Protein AF-A0A966PX05-F1 (afdb_monomer)

Foldseek 3Di:
DDDPCVVVCPVVDDPPDDDPPPPPCVLLVVLLVQLVVLVVPADPVDPVSVVVSVVSLVVQQAPDPPHGDPVSVVSSVVSVVVVVCVVLVPDDPVVNVVVVVCCVPPVVVVCVVCVVPDPPVPPPPDDDDD

Secondary structure (DSSP, 8-state):
---GGGHHHHTT--TT---SS---HHHHHHHHHHHHHHHHT--TT-HHHHHHHHHHHHHTTBSSSS-B-HHHHHHHHHHHHHHHHHHHHHS-HHHHHHHHHHIIIIIHHHHHHHTT--------------

Solvent-accessible surface area (backbone atoms only — not comparable to full-atom values): 7891 Å² total; per-residue (Å²): 132,91,57,81,67,57,67,78,40,60,91,67,54,52,98,86,55,80,64,92,71,79,63,72,56,65,60,43,52,48,44,34,51,52,48,49,48,39,60,69,72,40,46,85,91,39,70,66,41,48,50,52,32,52,51,55,52,54,53,57,23,34,78,51,101,88,41,78,31,71,68,34,43,53,30,49,53,50,33,53,50,50,50,52,52,52,52,56,70,71,44,56,73,66,59,50,48,49,53,52,52,45,42,64,70,56,48,46,56,52,48,65,68,38,64,83,58,75,79,67,81,73,77,86,71,85,82,90,90,134

pLDDT: mean 77.25, std 20.82, range [34.06, 97.31]

Nearest PDB structures (foldseek):
  8d0b-assembly1_E  TM=3.087E-01  e=2.086E+00  Homo sapiens
  8d0k-assembly1_E  TM=3.120E-01  e=3.017E+00  Homo sapiens
  5xtb-assembly1_H  TM=2.778E-01  e=4.638E+00  Homo sapiens

Mean predicted aligned error: 11.98 Å

Sequence (130 aa):
MFNKDDFNNIDKVNEDTVPDGVVDASDYALILRKTAEHIRDTDYENPESKMVAMMNIINLMHEDEENLNDNNVYGVAIALMYHIQTLLGGMVDEDRKEYFDHLEKEVLPVFDEESQVLPYYDSEGDTDSE

Structure (mmCIF, N/CA/C/O backbone):
data_AF-A0A966PX05-F1
#
_entry.id   AF-A0A966PX05-F1
#
loop_
_atom_site.group_PDB
_atom_site.id
_atom_site.type_symbol
_atom_site.label_atom_id
_atom_site.label_alt_id
_atom_site.label_comp_id
_atom_site.label_asym_id
_atom_site.label_entity_id
_atom_site.label_seq_id
_atom_site.pdbx_PDB_ins_code
_atom_site.Cartn_x
_atom_site.Cartn_y
_atom_site.Cartn_z
_atom_site.occupancy
_atom_site.B_iso_or_equiv
_atom_site.auth_seq_id
_atom_site.auth_comp_id
_atom_site.auth_asym_id
_atom_site.auth_atom_id
_atom_site.pdbx_PDB_model_num
ATOM 1 N N . MET A 1 1 ? -4.521 -10.743 -16.392 1.00 45.31 1 MET A N 1
ATOM 2 C CA . MET A 1 1 ? -5.936 -10.923 -15.987 1.00 45.31 1 MET A CA 1
ATOM 3 C C . MET A 1 1 ? -6.002 -12.126 -15.056 1.00 45.31 1 MET A C 1
ATOM 5 O O . MET A 1 1 ? -5.481 -13.163 -15.437 1.00 45.31 1 MET A O 1
ATOM 9 N N . PHE A 1 2 ? -6.560 -11.972 -13.851 1.00 34.06 2 PHE A N 1
ATOM 10 C CA . PHE A 1 2 ? -6.662 -13.040 -12.842 1.00 34.06 2 PHE A CA 1
ATOM 11 C C . PHE A 1 2 ? -7.575 -14.165 -13.358 1.00 34.06 2 PHE A C 1
ATOM 13 O O . PHE A 1 2 ? -8.698 -13.878 -13.788 1.00 34.06 2 PHE A O 1
ATOM 20 N N . ASN A 1 3 ? -7.109 -15.417 -13.368 1.00 51.47 3 ASN A N 1
ATOM 21 C CA . ASN A 1 3 ? -7.897 -16.545 -13.855 1.00 51.47 3 ASN A CA 1
ATOM 22 C C . ASN A 1 3 ? -8.631 -17.196 -12.671 1.00 51.47 3 ASN A C 1
ATOM 24 O O . ASN A 1 3 ? -8.055 -17.454 -11.621 1.00 51.47 3 ASN A O 1
ATOM 28 N N . LYS A 1 4 ? -9.921 -17.509 -12.828 1.00 52.56 4 LYS A N 1
ATOM 29 C CA . LYS A 1 4 ? -10.676 -18.266 -11.814 1.00 52.56 4 LYS A CA 1
ATOM 30 C C . LYS A 1 4 ? -10.066 -19.644 -11.534 1.00 52.56 4 LYS A C 1
ATOM 32 O O . LYS A 1 4 ? -10.280 -20.178 -10.450 1.00 52.56 4 LYS A O 1
ATOM 37 N N . ASP A 1 5 ? -9.287 -20.185 -12.468 1.00 57.97 5 ASP A N 1
ATOM 38 C CA . ASP A 1 5 ? -8.538 -21.426 -12.270 1.00 57.97 5 ASP A CA 1
ATOM 39 C C . ASP A 1 5 ? -7.363 -21.288 -11.285 1.00 57.97 5 ASP A C 1
ATOM 41 O O . ASP A 1 5 ? -6.918 -22.303 -10.749 1.00 57.97 5 ASP A O 1
ATOM 45 N N . ASP A 1 6 ? -6.904 -20.068 -10.979 1.00 57.84 6 ASP A N 1
ATOM 46 C CA . ASP A 1 6 ? -5.831 -19.826 -10.003 1.00 57.84 6 ASP A CA 1
ATOM 47 C C . ASP A 1 6 ? -6.274 -20.255 -8.590 1.00 57.84 6 ASP A C 1
ATOM 49 O O . ASP A 1 6 ? -5.501 -20.853 -7.840 1.00 57.84 6 ASP A O 1
ATOM 53 N N . PHE A 1 7 ? -7.564 -20.087 -8.264 1.00 57.22 7 PHE A N 1
ATOM 54 C CA . PHE A 1 7 ? -8.157 -20.571 -7.010 1.00 57.22 7 PHE A CA 1
ATOM 55 C C . PHE A 1 7 ? -8.143 -22.099 -6.890 1.00 57.22 7 PHE A C 1
ATOM 57 O O . PHE A 1 7 ? -7.985 -22.628 -5.794 1.00 57.22 7 PHE A O 1
ATOM 64 N N . ASN A 1 8 ? -8.249 -22.822 -8.010 1.00 59.06 8 ASN A N 1
ATOM 65 C CA . ASN A 1 8 ? -8.252 -24.291 -8.022 1.00 59.06 8 ASN A CA 1
ATOM 66 C C . ASN A 1 8 ? -6.862 -24.901 -7.750 1.00 59.06 8 ASN A C 1
ATOM 68 O O . ASN A 1 8 ? -6.726 -26.132 -7.673 1.00 59.06 8 ASN A O 1
ATOM 72 N N . ASN A 1 9 ? -5.835 -24.054 -7.646 1.00 56.84 9 ASN A N 1
ATOM 73 C CA . ASN A 1 9 ? -4.457 -24.441 -7.381 1.00 56.84 9 ASN A CA 1
ATOM 74 C C . ASN A 1 9 ? -3.921 -23.905 -6.047 1.00 56.84 9 ASN A C 1
ATOM 76 O O . ASN A 1 9 ? -2.851 -24.354 -5.654 1.00 56.84 9 ASN A O 1
ATOM 80 N N . ILE A 1 10 ? -4.653 -23.041 -5.328 1.00 56.59 10 ILE A N 1
ATOM 81 C CA . ILE A 1 10 ? -4.243 -22.498 -4.016 1.00 56.59 10 ILE A CA 1
ATOM 82 C C . ILE A 1 10 ? -3.946 -23.619 -3.010 1.00 56.59 10 ILE A C 1
ATOM 84 O O . ILE A 1 10 ? -2.894 -23.609 -2.381 1.00 56.59 10 ILE A O 1
ATOM 88 N N . ASP A 1 11 ? -4.796 -24.646 -2.949 1.00 52.66 11 ASP A N 1
ATOM 89 C CA . ASP A 1 11 ? -4.610 -25.794 -2.044 1.00 52.66 11 ASP A CA 1
ATOM 90 C C . ASP A 1 11 ? -3.562 -26.812 -2.540 1.00 52.66 11 ASP A C 1
ATOM 92 O O . ASP A 1 11 ? -3.298 -27.820 -1.884 1.00 52.66 11 ASP A O 1
ATOM 96 N N . LYS A 1 12 ? -2.994 -26.598 -3.735 1.00 52.25 12 LYS A N 1
ATOM 97 C CA . LYS A 1 12 ? -1.992 -27.481 -4.361 1.00 52.25 12 LYS A CA 1
ATOM 98 C C . LYS A 1 12 ? -0.585 -26.892 -4.339 1.00 52.25 12 LYS A C 1
ATOM 100 O O . LYS A 1 12 ? 0.350 -27.574 -4.759 1.00 52.25 12 LYS A O 1
ATOM 105 N N . VAL A 1 13 ? -0.430 -25.651 -3.878 1.00 51.00 13 VAL A N 1
ATOM 106 C CA . VAL A 1 13 ? 0.879 -25.039 -3.668 1.00 51.00 13 VAL A CA 1
ATOM 107 C C . VAL A 1 13 ? 1.458 -25.657 -2.398 1.00 51.00 13 VAL A C 1
ATOM 109 O O . VAL A 1 13 ? 1.004 -25.380 -1.293 1.00 51.00 13 VAL A O 1
ATOM 112 N N . ASN A 1 14 ? 2.437 -26.549 -2.553 1.00 48.38 14 ASN A N 1
ATOM 113 C CA . ASN A 1 14 ? 3.306 -26.918 -1.440 1.00 48.38 14 ASN A CA 1
ATOM 114 C C . ASN A 1 14 ? 3.997 -25.624 -0.972 1.00 48.38 14 ASN A C 1
ATOM 116 O O . ASN A 1 14 ? 4.403 -24.834 -1.827 1.00 48.38 14 ASN A O 1
ATOM 120 N N . GLU A 1 15 ? 4.122 -25.391 0.338 1.00 52.44 15 GLU A N 1
ATOM 121 C CA . GLU A 1 15 ? 4.699 -24.149 0.898 1.00 52.44 15 GLU A CA 1
ATOM 122 C C . GLU A 1 15 ? 6.107 -23.846 0.332 1.00 52.44 15 GLU A C 1
ATOM 124 O O . GLU A 1 15 ? 6.524 -22.691 0.292 1.00 52.44 15 GLU A O 1
ATOM 129 N N . ASP A 1 16 ? 6.786 -24.871 -0.204 1.00 50.38 16 ASP A N 1
ATOM 130 C CA . ASP A 1 16 ? 8.110 -24.812 -0.838 1.00 50.38 16 ASP A CA 1
ATOM 131 C C . ASP A 1 16 ? 8.113 -24.803 -2.388 1.00 50.38 16 ASP A C 1
ATOM 133 O O . ASP A 1 16 ? 9.182 -24.833 -3.005 1.00 50.38 16 ASP A O 1
ATOM 137 N N . THR A 1 17 ? 6.957 -24.803 -3.064 1.00 44.94 17 THR A N 1
ATOM 138 C CA . THR A 1 17 ? 6.899 -24.776 -4.543 1.00 44.94 17 THR A CA 1
ATOM 139 C C . THR A 1 17 ? 6.620 -23.387 -5.095 1.00 44.94 17 THR A C 1
ATOM 141 O O . THR A 1 17 ? 5.527 -22.848 -4.942 1.00 44.94 17 THR A O 1
ATOM 144 N N . VAL A 1 18 ? 7.598 -22.856 -5.833 1.00 45.56 18 VAL A N 1
ATOM 145 C CA . VAL A 1 18 ? 7.430 -21.697 -6.717 1.00 45.56 18 VAL A CA 1
ATOM 146 C C . VAL A 1 18 ? 6.536 -22.115 -7.900 1.00 45.56 18 VAL A C 1
ATOM 148 O O . VAL A 1 18 ? 6.882 -23.081 -8.583 1.00 45.56 18 VAL A O 1
ATOM 151 N N . PRO A 1 19 ? 5.391 -21.451 -8.147 1.00 45.84 19 PRO A N 1
ATOM 152 C CA . PRO A 1 19 ? 4.495 -21.778 -9.255 1.00 45.84 19 PRO A CA 1
ATOM 153 C C . PRO A 1 19 ? 5.196 -21.746 -10.626 1.00 45.84 19 PRO A C 1
ATOM 155 O O . PRO A 1 19 ? 5.979 -20.846 -10.911 1.00 45.84 19 PRO A O 1
ATOM 158 N N . ASP A 1 20 ? 4.866 -22.711 -11.493 1.00 36.72 20 ASP A N 1
ATOM 159 C CA . ASP A 1 20 ? 5.516 -22.999 -12.794 1.00 36.72 20 ASP A CA 1
ATOM 160 C C . ASP A 1 20 ? 5.220 -21.967 -13.911 1.00 36.72 20 ASP A C 1
ATOM 162 O O . ASP A 1 20 ? 5.598 -22.120 -15.069 1.00 36.72 20 ASP A O 1
ATOM 166 N N . GLY A 1 21 ? 4.553 -20.868 -13.567 1.00 38.19 21 GLY A N 1
ATOM 167 C CA . GLY A 1 21 ? 4.652 -19.628 -14.322 1.00 38.19 21 GLY A CA 1
ATOM 168 C C . GLY A 1 21 ? 5.755 -18.806 -13.682 1.00 38.19 21 GLY A C 1
ATOM 169 O O . GLY A 1 21 ? 5.447 -17.971 -12.836 1.00 38.19 21 GLY A O 1
ATOM 170 N N . VAL A 1 22 ? 7.020 -19.058 -14.037 1.00 40.50 22 VAL A N 1
ATOM 171 C CA . VAL A 1 22 ? 8.162 -18.259 -13.561 1.00 40.50 22 VAL A CA 1
ATOM 172 C C . VAL A 1 22 ? 8.095 -16.882 -14.222 1.00 40.50 22 VAL A C 1
ATOM 174 O O . VAL A 1 22 ? 8.844 -16.547 -15.134 1.00 40.50 22 VAL A O 1
ATOM 177 N N . VAL A 1 23 ? 7.123 -16.087 -13.789 1.00 47.06 23 VAL A N 1
ATOM 178 C CA . VAL A 1 23 ? 7.239 -14.642 -13.784 1.00 47.06 23 VAL A CA 1
ATOM 179 C C . VAL A 1 23 ? 8.431 -14.358 -12.883 1.00 47.06 23 VAL A C 1
ATOM 181 O O . VAL A 1 23 ? 8.536 -14.956 -11.810 1.00 47.06 23 VAL A O 1
ATOM 184 N N . ASP A 1 24 ? 9.356 -13.516 -13.332 1.00 54.00 24 ASP A N 1
ATOM 185 C CA . ASP A 1 24 ? 10.494 -13.122 -12.515 1.00 54.00 24 ASP A CA 1
ATOM 186 C C . ASP A 1 24 ? 9.983 -12.443 -11.233 1.00 54.00 24 ASP A C 1
ATOM 188 O O . ASP A 1 24 ? 9.658 -11.259 -11.194 1.00 54.00 24 ASP A O 1
ATOM 192 N N . ALA A 1 25 ? 9.842 -13.236 -10.171 1.00 60.78 25 ALA A N 1
ATOM 193 C CA . ALA A 1 25 ? 9.333 -12.784 -8.888 1.00 60.78 25 ALA A CA 1
ATOM 194 C C . ALA A 1 25 ? 10.334 -11.861 -8.183 1.00 60.78 25 ALA A C 1
ATOM 196 O O . ALA A 1 25 ? 9.996 -11.289 -7.146 1.00 60.78 25 ALA A O 1
ATOM 197 N N . SER A 1 26 ? 11.558 -11.712 -8.711 1.00 72.50 26 SER A N 1
ATOM 198 C CA . SER A 1 26 ? 12.542 -10.797 -8.145 1.00 72.50 26 SER A CA 1
ATOM 199 C C . SER A 1 26 ? 12.088 -9.343 -8.268 1.00 72.50 26 SER A C 1
ATOM 201 O O . SER A 1 26 ? 12.225 -8.600 -7.294 1.00 72.50 26 SER A O 1
ATOM 203 N N . ASP A 1 27 ? 11.424 -8.981 -9.369 1.00 76.38 27 ASP A N 1
ATOM 204 C CA . ASP A 1 27 ? 10.840 -7.651 -9.560 1.00 76.38 27 ASP A CA 1
ATOM 205 C C . ASP A 1 27 ? 9.679 -7.410 -8.589 1.00 76.38 27 ASP A C 1
ATOM 207 O O . ASP A 1 27 ? 9.619 -6.376 -7.925 1.00 76.38 27 ASP A O 1
ATOM 211 N N . TYR A 1 28 ? 8.809 -8.405 -8.394 1.00 81.44 28 TYR A N 1
ATOM 212 C CA . TYR A 1 28 ? 7.709 -8.322 -7.424 1.00 81.44 28 TYR A CA 1
ATOM 213 C C . TYR A 1 28 ? 8.211 -8.222 -5.982 1.00 81.44 28 TYR A C 1
ATOM 215 O O . TYR A 1 28 ? 7.713 -7.412 -5.201 1.00 81.44 28 TYR A O 1
ATOM 223 N N . ALA A 1 29 ? 9.220 -9.015 -5.620 1.00 84.69 29 ALA A N 1
ATOM 224 C CA . ALA A 1 29 ? 9.840 -8.955 -4.303 1.00 84.69 29 ALA A CA 1
ATOM 225 C C . ALA A 1 29 ? 10.548 -7.612 -4.074 1.00 84.69 29 ALA A C 1
ATOM 227 O O . ALA A 1 29 ? 10.539 -7.097 -2.954 1.00 84.69 29 ALA A O 1
ATOM 228 N N . LEU A 1 30 ? 11.150 -7.034 -5.118 1.00 90.06 30 LEU A N 1
ATOM 229 C CA . LEU A 1 30 ? 11.760 -5.711 -5.063 1.00 90.06 30 LEU A CA 1
ATOM 230 C C . LEU A 1 30 ? 10.703 -4.619 -4.873 1.00 90.06 30 LEU A C 1
ATOM 232 O O . LEU A 1 30 ? 10.877 -3.772 -3.998 1.00 90.06 30 LEU A O 1
ATOM 236 N N . ILE A 1 31 ? 9.608 -4.659 -5.637 1.00 92.25 31 ILE A N 1
ATOM 237 C CA . ILE A 1 31 ? 8.483 -3.727 -5.491 1.00 92.25 31 ILE A CA 1
ATOM 238 C C . ILE A 1 31 ? 7.912 -3.821 -4.076 1.00 92.25 31 ILE A C 1
ATOM 240 O O . ILE A 1 31 ? 7.824 -2.800 -3.403 1.00 92.25 31 ILE A O 1
ATOM 244 N N . LEU A 1 32 ? 7.638 -5.030 -3.572 1.00 92.06 32 LEU A N 1
ATOM 245 C CA . LEU A 1 32 ? 7.134 -5.232 -2.211 1.00 92.06 32 LEU A CA 1
ATOM 246 C C . LEU A 1 32 ? 8.061 -4.617 -1.152 1.00 92.06 32 LEU A C 1
ATOM 248 O O . LEU A 1 32 ? 7.589 -3.937 -0.245 1.00 92.06 32 LEU A O 1
ATOM 252 N N . ARG A 1 33 ? 9.382 -4.810 -1.268 1.00 93.12 33 ARG A N 1
ATOM 253 C CA . ARG A 1 33 ? 10.351 -4.200 -0.340 1.00 93.12 33 ARG A CA 1
ATOM 254 C C . ARG A 1 33 ? 10.330 -2.678 -0.404 1.00 93.12 33 ARG A C 1
ATOM 256 O O . ARG A 1 33 ? 10.275 -2.050 0.647 1.00 93.12 33 ARG A O 1
ATOM 263 N N . LYS A 1 34 ? 10.343 -2.093 -1.603 1.00 95.06 34 LYS A N 1
ATOM 264 C CA . LYS A 1 34 ? 10.311 -0.633 -1.772 1.00 95.06 34 LYS A CA 1
ATOM 265 C C . LYS A 1 34 ? 9.005 -0.037 -1.244 1.00 95.06 34 LYS A C 1
ATOM 267 O O . LYS A 1 34 ? 9.030 0.964 -0.537 1.00 95.06 34 LYS A O 1
ATOM 272 N N . THR A 1 35 ? 7.868 -0.678 -1.519 1.00 95.06 35 THR A N 1
ATOM 273 C CA . THR A 1 35 ? 6.571 -0.290 -0.948 1.00 95.06 35 THR A CA 1
ATOM 274 C C . THR A 1 35 ? 6.616 -0.334 0.581 1.00 95.06 35 THR A C 1
ATOM 276 O O . THR A 1 35 ? 6.216 0.634 1.224 1.00 95.06 35 THR A O 1
ATOM 279 N N . ALA A 1 36 ? 7.170 -1.399 1.169 1.00 94.56 36 ALA A N 1
ATOM 280 C CA . ALA A 1 36 ? 7.332 -1.515 2.616 1.00 94.56 36 ALA A CA 1
ATOM 281 C C . ALA A 1 36 ? 8.218 -0.406 3.204 1.00 94.56 36 ALA A C 1
ATOM 283 O O . ALA A 1 36 ? 7.897 0.127 4.262 1.00 94.56 36 ALA A O 1
ATOM 284 N N . GLU A 1 37 ? 9.320 -0.061 2.535 1.00 95.88 37 GLU A N 1
ATOM 285 C CA . GLU A 1 37 ? 10.225 1.018 2.944 1.00 95.88 37 GLU A CA 1
ATOM 286 C C . GLU A 1 37 ? 9.507 2.369 2.948 1.00 95.88 37 GLU A C 1
ATOM 288 O O . GLU A 1 37 ? 9.532 3.058 3.965 1.00 95.88 37 GLU A O 1
ATOM 293 N N . HIS A 1 38 ? 8.788 2.712 1.874 1.00 95.75 38 HIS A N 1
ATOM 294 C CA . HIS A 1 38 ? 8.029 3.964 1.812 1.00 95.75 38 HIS A CA 1
ATOM 295 C C . HIS A 1 38 ? 6.952 4.050 2.898 1.00 95.75 38 HIS A C 1
ATOM 297 O O . HIS A 1 38 ? 6.836 5.082 3.553 1.00 95.75 38 HIS A O 1
ATOM 303 N N . ILE A 1 39 ? 6.206 2.966 3.135 1.00 94.56 39 ILE A N 1
ATOM 304 C CA . ILE A 1 39 ? 5.188 2.910 4.196 1.00 94.56 39 ILE A CA 1
ATOM 305 C C . ILE A 1 39 ? 5.844 3.047 5.578 1.00 94.56 39 ILE A C 1
ATOM 307 O O . ILE A 1 39 ? 5.410 3.860 6.387 1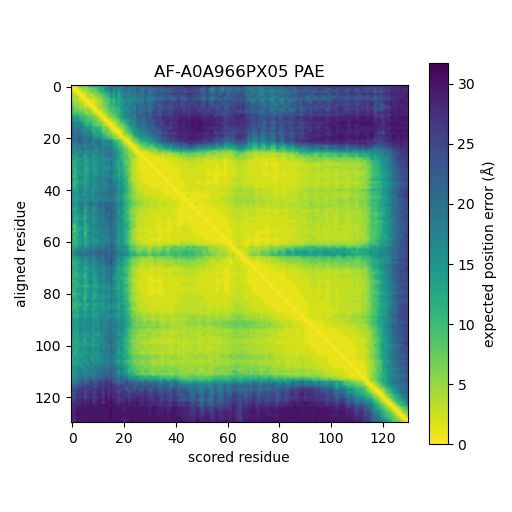.00 94.56 39 ILE A O 1
ATOM 311 N N . ARG A 1 40 ? 6.910 2.287 5.854 1.00 94.88 40 ARG A N 1
ATOM 312 C CA . ARG A 1 40 ? 7.598 2.286 7.156 1.00 94.88 40 ARG A CA 1
ATOM 313 C C . ARG A 1 40 ? 8.217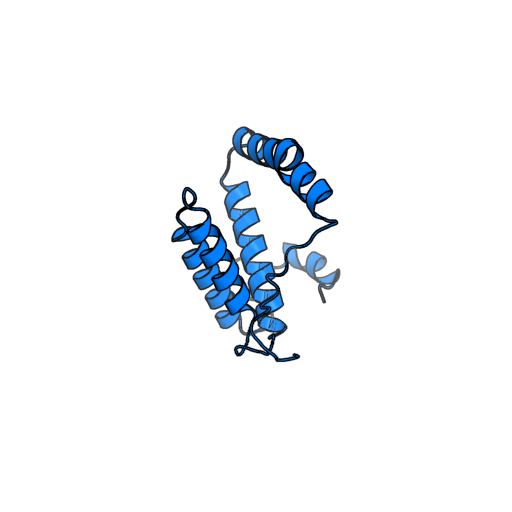 3.640 7.493 1.00 94.88 40 ARG A C 1
ATOM 315 O O . ARG A 1 40 ? 8.185 4.042 8.651 1.00 94.88 40 ARG A O 1
ATOM 322 N N . ASP A 1 41 ? 8.805 4.303 6.504 1.00 95.12 41 ASP A N 1
ATOM 323 C CA . ASP A 1 41 ? 9.543 5.551 6.702 1.00 95.12 41 ASP A CA 1
ATOM 324 C C . ASP A 1 41 ? 8.613 6.787 6.681 1.00 95.12 41 ASP A C 1
ATOM 326 O O . ASP A 1 41 ? 9.082 7.919 6.809 1.00 95.12 41 ASP A O 1
ATOM 330 N N . THR A 1 42 ? 7.295 6.582 6.539 1.00 96.12 42 THR A N 1
ATOM 331 C CA . THR A 1 42 ? 6.284 7.647 6.579 1.00 96.12 42 THR A CA 1
ATOM 332 C C . THR A 1 42 ? 6.106 8.190 7.997 1.00 96.12 42 THR A C 1
ATOM 334 O O . THR A 1 42 ? 5.844 7.443 8.939 1.00 96.12 42 THR A O 1
ATOM 337 N N . ASP A 1 43 ? 6.158 9.514 8.140 1.00 96.12 43 ASP A N 1
ATOM 338 C CA . ASP A 1 43 ? 5.700 10.208 9.342 1.00 96.12 43 ASP A CA 1
ATOM 339 C C . ASP A 1 43 ? 4.185 10.451 9.251 1.00 96.12 43 ASP A C 1
ATOM 341 O O . ASP A 1 43 ? 3.716 11.352 8.553 1.00 96.12 43 ASP A O 1
ATOM 345 N N . TYR A 1 44 ? 3.400 9.627 9.948 1.00 92.88 44 TYR A N 1
ATOM 346 C CA . TYR A 1 44 ? 1.934 9.650 9.871 1.00 92.88 44 TYR A CA 1
ATOM 347 C C . TYR A 1 44 ? 1.286 10.893 10.505 1.00 92.88 44 TYR A C 1
ATOM 349 O O . TYR A 1 44 ? 0.144 11.227 10.158 1.00 92.88 44 TYR A O 1
ATOM 357 N N . GLU A 1 45 ? 2.029 11.615 11.348 1.00 96.19 45 GLU A N 1
ATOM 358 C CA . GLU A 1 45 ? 1.605 12.885 11.945 1.00 96.19 45 GLU A CA 1
ATOM 359 C C . GLU A 1 45 ? 1.781 14.066 10.974 1.00 96.19 45 GLU A C 1
ATOM 361 O O . GLU A 1 45 ? 1.169 15.119 11.157 1.00 96.19 45 GLU A O 1
ATOM 366 N N . ASN A 1 46 ? 2.567 13.896 9.903 1.00 93.31 46 ASN A N 1
ATOM 367 C CA . ASN A 1 46 ? 2.818 14.923 8.895 1.00 93.31 46 ASN A CA 1
ATOM 368 C C . ASN A 1 46 ? 2.057 14.633 7.577 1.00 93.31 46 ASN A C 1
ATOM 370 O O . ASN A 1 46 ? 2.401 13.694 6.852 1.00 93.31 46 ASN A O 1
ATOM 374 N N . PRO A 1 47 ? 1.057 15.456 7.194 1.00 88.81 47 PRO A N 1
ATOM 375 C CA . PRO A 1 47 ? 0.336 15.316 5.924 1.00 88.81 47 PRO A CA 1
ATOM 376 C C . PRO A 1 47 ? 1.229 15.292 4.678 1.00 88.81 47 PRO A C 1
ATOM 378 O O . PRO A 1 47 ? 0.980 14.497 3.774 1.00 88.81 47 PRO A O 1
ATOM 381 N N . GLU A 1 48 ? 2.286 16.105 4.643 1.00 90.00 48 GLU A N 1
ATOM 382 C CA . GLU A 1 48 ? 3.217 16.159 3.512 1.00 90.00 48 GLU A CA 1
ATOM 383 C C . GLU A 1 48 ? 4.000 14.847 3.381 1.00 90.00 48 GLU A C 1
ATOM 385 O O . GLU A 1 48 ? 4.147 14.319 2.282 1.00 90.00 48 GLU A O 1
ATOM 390 N N . SER A 1 49 ? 4.424 14.255 4.504 1.00 90.94 49 SER A N 1
ATOM 391 C CA . SER A 1 49 ? 5.121 12.963 4.497 1.00 90.94 49 SER A CA 1
ATOM 392 C C . SER A 1 49 ? 4.232 11.846 3.942 1.00 90.94 49 SER A C 1
ATOM 394 O O . SER A 1 49 ? 4.686 11.059 3.110 1.00 90.94 49 SER A O 1
ATOM 396 N N . LYS A 1 50 ? 2.943 11.833 4.312 1.00 91.38 50 LYS A N 1
ATOM 397 C CA . LYS A 1 50 ? 1.955 10.893 3.757 1.00 91.38 50 LYS A CA 1
ATOM 398 C C . LYS A 1 50 ? 1.796 11.058 2.243 1.00 91.38 50 LYS A C 1
ATOM 400 O O . LYS A 1 50 ? 1.773 10.062 1.524 1.00 91.38 50 LYS A O 1
ATOM 405 N N . MET A 1 51 ? 1.729 12.297 1.749 1.00 90.00 51 MET A N 1
ATOM 406 C CA . MET A 1 51 ? 1.662 12.580 0.309 1.00 90.00 51 MET A CA 1
ATOM 407 C C . MET A 1 51 ? 2.928 12.129 -0.425 1.00 90.00 51 MET A C 1
ATOM 409 O O . MET A 1 51 ? 2.831 11.452 -1.446 1.00 90.00 51 MET A O 1
ATOM 413 N N . VAL A 1 52 ? 4.111 12.423 0.117 1.00 91.81 52 VAL A N 1
ATOM 414 C CA . VAL A 1 52 ? 5.395 11.991 -0.459 1.00 91.81 52 VAL A CA 1
ATOM 415 C C . VAL A 1 52 ? 5.483 10.467 -0.536 1.00 91.81 52 VAL A C 1
ATOM 417 O O . VAL A 1 52 ? 5.912 9.930 -1.555 1.00 91.81 52 VAL A O 1
ATOM 420 N N . ALA A 1 53 ? 5.041 9.750 0.498 1.00 91.88 53 ALA A N 1
ATOM 421 C CA . ALA A 1 53 ? 5.004 8.292 0.478 1.00 91.88 53 ALA A CA 1
ATOM 422 C C . ALA A 1 53 ? 4.075 7.750 -0.620 1.00 91.88 53 ALA A C 1
ATOM 424 O O . ALA A 1 53 ? 4.474 6.854 -1.364 1.00 91.88 53 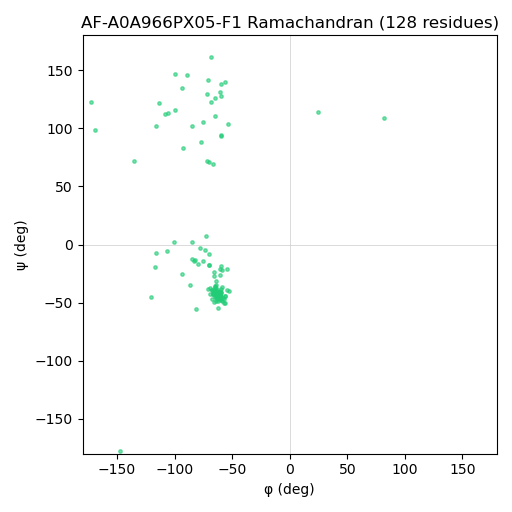ALA A O 1
ATOM 425 N N . MET A 1 54 ? 2.875 8.326 -0.774 1.00 92.75 54 MET A N 1
ATOM 426 C CA . MET A 1 54 ? 1.944 7.962 -1.850 1.00 92.75 54 MET A CA 1
ATOM 427 C C . MET A 1 54 ? 2.554 8.205 -3.237 1.00 92.75 54 MET A C 1
ATOM 429 O O . MET A 1 54 ? 2.533 7.304 -4.074 1.00 92.75 54 MET A O 1
ATOM 433 N N . MET A 1 55 ? 3.171 9.369 -3.461 1.00 92.50 55 MET A N 1
ATOM 434 C CA . MET A 1 55 ? 3.838 9.693 -4.729 1.00 92.50 55 MET A CA 1
ATOM 435 C C . MET A 1 55 ? 5.009 8.752 -5.024 1.00 92.50 55 MET A C 1
ATOM 437 O O . MET A 1 55 ? 5.147 8.269 -6.144 1.00 92.50 55 MET A O 1
ATOM 441 N N . ASN A 1 56 ? 5.818 8.413 -4.019 1.00 92.75 56 ASN A N 1
ATOM 442 C CA . ASN A 1 56 ? 6.913 7.458 -4.187 1.00 92.75 56 ASN A CA 1
ATOM 443 C C . ASN A 1 56 ? 6.410 6.059 -4.568 1.00 92.75 56 ASN A C 1
ATOM 445 O O . ASN A 1 56 ? 7.020 5.403 -5.408 1.00 92.75 56 ASN A O 1
ATOM 449 N N . ILE A 1 57 ? 5.284 5.614 -4.003 1.00 93.94 57 ILE A N 1
ATOM 450 C CA . ILE A 1 57 ? 4.652 4.341 -4.377 1.00 93.94 57 ILE A CA 1
ATOM 451 C C . ILE A 1 57 ? 4.096 4.402 -5.809 1.00 93.94 57 ILE A C 1
ATOM 453 O O . ILE A 1 57 ? 4.246 3.433 -6.550 1.00 93.94 57 ILE A O 1
ATOM 457 N N . ILE A 1 58 ? 3.509 5.527 -6.230 1.00 92.19 58 ILE A N 1
ATOM 458 C CA . ILE A 1 58 ? 3.053 5.738 -7.617 1.00 92.19 58 ILE A CA 1
ATOM 459 C C . ILE A 1 58 ? 4.234 5.693 -8.594 1.00 92.19 58 ILE A C 1
ATOM 461 O O . ILE A 1 58 ? 4.143 5.056 -9.643 1.00 92.19 58 ILE A O 1
ATOM 465 N N . ASN A 1 59 ? 5.374 6.286 -8.237 1.00 92.31 59 ASN A N 1
ATOM 466 C CA . ASN A 1 59 ? 6.581 6.255 -9.067 1.00 92.31 59 ASN A CA 1
ATOM 467 C C . ASN A 1 59 ? 7.088 4.825 -9.314 1.00 92.31 59 ASN A C 1
ATOM 469 O O .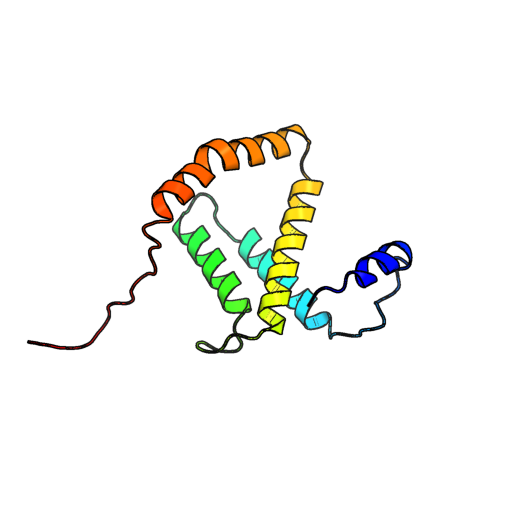 ASN A 1 59 ? 7.687 4.565 -10.351 1.00 92.31 59 ASN A O 1
ATOM 473 N N . LEU A 1 60 ? 6.809 3.869 -8.417 1.00 92.44 60 LEU A N 1
ATOM 474 C CA . LEU A 1 60 ? 7.154 2.460 -8.650 1.00 92.44 60 LEU A CA 1
ATOM 475 C C . LEU A 1 60 ? 6.378 1.839 -9.816 1.00 92.44 60 LEU A C 1
ATOM 477 O O . LEU A 1 60 ? 6.851 0.858 -10.378 1.00 92.44 60 LEU A O 1
ATOM 481 N N . MET A 1 61 ? 5.211 2.383 -10.176 1.00 92.94 61 MET A N 1
ATOM 482 C CA . MET A 1 61 ? 4.391 1.907 -11.300 1.00 92.94 61 MET A CA 1
ATOM 483 C C . MET A 1 61 ? 4.956 2.314 -12.666 1.00 92.94 61 MET A C 1
ATOM 485 O O . MET A 1 61 ? 4.527 1.788 -13.693 1.00 92.94 61 MET A O 1
ATOM 489 N N . HIS A 1 62 ? 5.897 3.250 -12.680 1.00 89.12 62 HIS A N 1
ATOM 490 C CA . HIS A 1 62 ? 6.425 3.861 -13.886 1.00 89.12 62 HIS A CA 1
ATOM 491 C C . HIS A 1 62 ? 7.767 3.227 -14.289 1.00 89.12 62 HIS A C 1
ATOM 493 O O . HIS A 1 62 ? 8.542 2.786 -13.438 1.00 89.12 62 HIS A O 1
ATOM 499 N N . GLU A 1 63 ? 8.029 3.140 -15.593 1.00 83.38 63 GLU A N 1
ATOM 500 C CA . GLU A 1 63 ? 9.349 2.774 -16.137 1.00 83.38 63 GLU A CA 1
ATOM 501 C C . GLU A 1 63 ? 10.252 4.006 -16.276 1.00 83.38 63 GLU A C 1
ATOM 503 O O . GLU A 1 63 ? 11.458 3.934 -16.036 1.00 83.38 63 GLU A O 1
ATOM 508 N N . ASP A 1 64 ? 9.641 5.143 -16.602 1.00 84.56 64 ASP A N 1
ATOM 509 C CA . ASP A 1 64 ? 10.233 6.476 -16.682 1.00 84.56 64 ASP A CA 1
ATOM 510 C C . ASP A 1 64 ? 9.187 7.540 -16.286 1.00 84.56 64 ASP A C 1
ATOM 512 O O . ASP A 1 64 ? 8.074 7.200 -15.906 1.00 84.56 64 ASP A O 1
ATOM 516 N N . GLU A 1 65 ? 9.521 8.830 -16.342 1.00 79.56 65 GLU A N 1
ATOM 517 C CA . GLU A 1 65 ? 8.625 9.903 -15.871 1.00 79.56 65 GLU A CA 1
ATOM 518 C C . GLU A 1 65 ? 7.270 9.980 -16.604 1.00 79.56 65 GLU A C 1
ATOM 520 O O . GLU A 1 65 ? 6.323 10.533 -16.050 1.00 79.56 65 GLU A O 1
ATOM 525 N N . GLU A 1 66 ? 7.147 9.425 -17.814 1.00 82.44 66 GLU A N 1
ATOM 526 C CA . GLU A 1 66 ? 5.949 9.570 -18.653 1.00 82.44 66 GLU A CA 1
ATOM 527 C C . GLU A 1 66 ? 5.230 8.239 -18.925 1.00 82.44 66 GLU A C 1
ATOM 529 O O . GLU A 1 66 ? 4.048 8.234 -19.278 1.00 82.44 66 GLU A O 1
ATOM 534 N N . ASN A 1 67 ? 5.911 7.101 -18.756 1.00 84.94 67 ASN A N 1
ATOM 535 C CA . ASN A 1 67 ? 5.407 5.794 -19.162 1.00 84.94 67 ASN A CA 1
ATOM 536 C C . ASN A 1 67 ? 5.129 4.872 -17.970 1.00 84.94 67 ASN A C 1
ATOM 538 O O . ASN A 1 67 ? 6.016 4.495 -17.198 1.00 84.94 67 ASN A O 1
ATOM 542 N N . LEU A 1 68 ? 3.873 4.429 -17.882 1.00 89.06 68 LEU A N 1
ATOM 543 C CA . LEU A 1 68 ? 3.462 3.346 -16.996 1.00 89.06 68 LEU A CA 1
ATOM 544 C C . LEU A 1 68 ? 3.985 2.002 -17.499 1.00 89.06 68 LEU A C 1
ATOM 546 O O . LEU A 1 68 ? 3.941 1.703 -18.693 1.00 89.06 68 LEU A O 1
ATOM 550 N N . ASN A 1 69 ? 4.392 1.155 -16.560 1.00 88.69 69 ASN A N 1
ATOM 551 C CA . ASN A 1 69 ? 4.720 -0.234 -16.829 1.00 88.69 69 ASN A CA 1
ATOM 552 C C . ASN A 1 69 ? 3.633 -1.134 -16.237 1.00 88.69 69 ASN A C 1
ATOM 554 O O . ASN A 1 69 ? 3.511 -1.248 -15.018 1.00 88.69 69 ASN A O 1
ATOM 558 N N . ASP A 1 70 ? 2.856 -1.802 -17.092 1.00 86.88 70 ASP A N 1
ATOM 559 C CA . ASP A 1 70 ? 1.730 -2.642 -16.665 1.00 86.88 70 ASP A CA 1
ATOM 560 C C . ASP A 1 70 ? 2.136 -3.686 -15.613 1.00 86.88 70 ASP A C 1
ATOM 562 O O . ASP A 1 70 ? 1.409 -3.905 -14.643 1.00 86.88 70 ASP A O 1
ATOM 566 N N . ASN A 1 71 ? 3.313 -4.308 -15.755 1.00 84.69 71 ASN A N 1
ATOM 567 C CA . ASN A 1 71 ? 3.791 -5.293 -14.783 1.00 84.69 71 ASN A CA 1
ATOM 568 C C . ASN A 1 71 ? 4.064 -4.644 -13.424 1.00 84.69 71 ASN A C 1
ATOM 570 O O . ASN A 1 71 ? 3.694 -5.211 -12.395 1.00 84.69 71 ASN A O 1
ATOM 574 N N . ASN A 1 72 ? 4.643 -3.442 -13.411 1.00 89.00 72 ASN A N 1
ATOM 575 C CA . ASN A 1 72 ? 4.865 -2.698 -12.178 1.00 89.00 72 ASN A CA 1
ATOM 576 C C . ASN A 1 72 ? 3.548 -2.244 -11.544 1.00 89.00 72 ASN A C 1
ATOM 578 O O . ASN A 1 72 ? 3.407 -2.336 -10.328 1.00 89.00 72 ASN A O 1
ATOM 582 N N . VAL A 1 73 ? 2.561 -1.81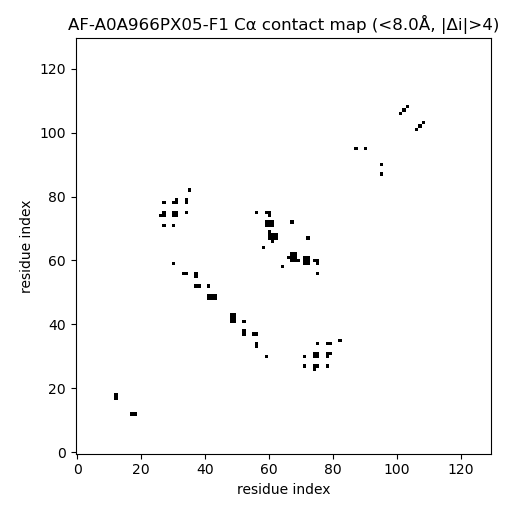9 -12.339 1.00 89.88 73 VAL A N 1
ATOM 583 C CA . VAL A 1 73 ? 1.217 -1.472 -11.844 1.00 89.88 73 VAL A CA 1
ATOM 584 C C . VAL A 1 73 ? 0.602 -2.661 -11.100 1.00 89.88 73 VAL A C 1
ATOM 586 O O . VAL A 1 73 ? 0.170 -2.523 -9.953 1.00 89.88 73 VAL A O 1
ATOM 589 N N . TYR A 1 74 ? 0.615 -3.853 -11.709 1.00 86.38 74 TYR A N 1
ATOM 590 C CA . TYR A 1 74 ? 0.134 -5.066 -11.042 1.00 86.38 74 TYR A CA 1
ATOM 591 C C . TYR A 1 74 ? 0.993 -5.438 -9.829 1.00 86.38 74 TYR A C 1
ATOM 593 O O . TYR A 1 74 ? 0.448 -5.832 -8.798 1.00 86.38 74 TYR A O 1
ATOM 601 N N . GLY A 1 75 ? 2.314 -5.278 -9.915 1.00 87.62 75 GLY A N 1
ATOM 602 C CA . GLY A 1 75 ? 3.238 -5.531 -8.812 1.00 87.62 75 GLY A CA 1
ATOM 603 C C . GLY A 1 75 ? 2.965 -4.651 -7.595 1.00 87.62 75 GLY A C 1
ATOM 604 O O . GLY A 1 75 ? 2.874 -5.164 -6.480 1.00 87.62 75 GLY A O 1
ATOM 605 N N . VAL A 1 76 ? 2.755 -3.349 -7.799 1.00 91.50 76 VAL A N 1
ATOM 606 C CA . VAL A 1 76 ? 2.422 -2.399 -6.729 1.00 91.50 76 VAL A CA 1
ATOM 607 C C . VAL A 1 76 ? 1.046 -2.708 -6.144 1.00 91.50 76 VAL A C 1
ATOM 609 O O . VAL A 1 76 ? 0.901 -2.735 -4.923 1.00 91.50 76 VAL A O 1
ATOM 612 N N . ALA A 1 77 ? 0.045 -3.013 -6.978 1.00 90.06 77 ALA A N 1
ATOM 613 C CA . ALA A 1 77 ? -1.280 -3.399 -6.494 1.00 90.06 77 ALA A CA 1
ATOM 614 C C . ALA A 1 77 ? -1.222 -4.658 -5.610 1.00 90.06 77 ALA A C 1
ATOM 616 O O . ALA A 1 77 ? -1.798 -4.683 -4.521 1.00 90.06 77 ALA A O 1
ATOM 617 N N . ILE A 1 78 ? -0.479 -5.685 -6.035 1.00 87.88 78 ILE A N 1
ATOM 618 C CA . ILE A 1 78 ? -0.262 -6.906 -5.247 1.00 87.88 78 ILE A CA 1
ATOM 619 C C . ILE A 1 78 ? 0.481 -6.583 -3.946 1.00 87.88 78 ILE A C 1
ATOM 621 O O . ILE A 1 78 ? 0.074 -7.060 -2.888 1.00 87.88 78 ILE A O 1
ATOM 625 N N . ALA A 1 79 ? 1.529 -5.756 -3.998 1.00 89.12 79 ALA A N 1
ATOM 626 C CA . ALA A 1 79 ? 2.299 -5.369 -2.820 1.00 89.12 79 ALA A CA 1
ATOM 627 C C . ALA A 1 79 ? 1.437 -4.649 -1.773 1.00 89.12 79 ALA A C 1
ATOM 629 O O . ALA A 1 79 ? 1.454 -5.019 -0.598 1.00 89.12 79 ALA A O 1
ATOM 630 N N . LEU A 1 80 ? 0.630 -3.671 -2.196 1.00 92.44 80 LEU A N 1
ATOM 631 C CA . LEU A 1 80 ? -0.296 -2.953 -1.319 1.00 92.44 80 LEU A CA 1
ATOM 632 C C . LEU A 1 80 ? -1.332 -3.896 -0.701 1.00 92.44 80 LEU A C 1
ATOM 634 O O . LEU A 1 80 ? -1.546 -3.863 0.510 1.00 92.44 80 LEU A O 1
ATOM 638 N N . MET A 1 81 ? -1.921 -4.793 -1.496 1.00 90.56 81 MET A N 1
ATOM 639 C CA . MET A 1 81 ? -2.868 -5.787 -0.984 1.00 90.56 81 MET A CA 1
ATOM 640 C C . MET A 1 81 ? -2.215 -6.736 0.024 1.00 90.56 81 MET A C 1
ATOM 642 O O . MET A 1 81 ? -2.808 -7.025 1.062 1.00 90.56 81 MET A 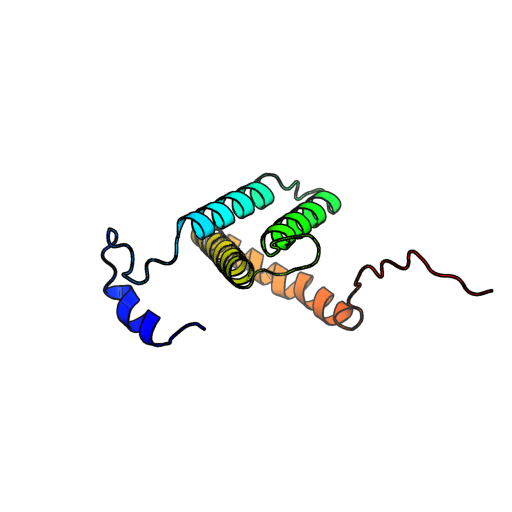O 1
ATOM 646 N N . TYR A 1 82 ? -0.985 -7.185 -0.236 1.00 89.00 82 TYR A N 1
ATOM 647 C CA . TYR A 1 82 ? -0.239 -8.039 0.685 1.00 89.00 82 TYR A CA 1
ATOM 648 C C . TYR A 1 82 ? 0.047 -7.323 2.012 1.00 89.00 82 TYR A C 1
ATOM 650 O O . TYR A 1 82 ? -0.129 -7.908 3.085 1.00 89.00 82 TYR A O 1
ATOM 658 N N . HIS A 1 83 ? 0.419 -6.041 1.960 1.00 90.81 83 HIS A N 1
ATOM 659 C CA . HIS A 1 83 ? 0.599 -5.217 3.153 1.00 90.81 83 HIS A CA 1
ATOM 660 C C . HIS A 1 83 ? -0.694 -5.038 3.943 1.00 90.81 83 HIS A C 1
ATOM 662 O O . HIS A 1 83 ? -0.671 -5.225 5.156 1.00 90.81 83 HIS A O 1
ATOM 668 N N . ILE A 1 84 ? -1.817 -4.749 3.280 1.00 92.62 84 ILE A N 1
ATOM 669 C CA . ILE A 1 84 ? -3.126 -4.623 3.935 1.00 92.62 84 ILE A CA 1
ATOM 670 C C . ILE A 1 84 ? -3.503 -5.934 4.633 1.00 92.62 84 ILE A C 1
ATOM 672 O O . ILE A 1 84 ? -3.871 -5.919 5.804 1.00 92.62 84 ILE A O 1
ATOM 676 N N . GLN A 1 85 ? -3.366 -7.080 3.957 1.00 91.75 85 GLN A N 1
ATOM 677 C CA . GLN A 1 85 ? -3.689 -8.381 4.555 1.00 91.75 85 GLN A CA 1
ATOM 678 C C . GLN A 1 85 ? -2.764 -8.725 5.727 1.00 91.75 85 GLN A C 1
ATOM 680 O O . GLN A 1 85 ? -3.230 -9.219 6.750 1.00 91.75 85 GLN A O 1
ATOM 685 N N . THR A 1 86 ? -1.469 -8.421 5.613 1.00 90.75 86 THR A N 1
ATOM 686 C CA . THR A 1 86 ? -0.499 -8.647 6.695 1.00 90.75 86 THR A CA 1
ATOM 687 C C . THR A 1 86 ? -0.784 -7.744 7.897 1.00 90.75 86 THR A C 1
ATOM 689 O O . THR A 1 86 ? -0.746 -8.208 9.034 1.00 90.75 86 THR A O 1
ATOM 692 N N . LEU A 1 87 ? -1.107 -6.471 7.652 1.00 91.50 87 LEU A N 1
ATOM 693 C CA . LEU A 1 87 ? -1.456 -5.497 8.684 1.00 91.50 87 LEU A CA 1
ATOM 694 C C . LEU A 1 87 ? -2.720 -5.928 9.433 1.00 91.50 87 LEU A C 1
ATOM 696 O O . LEU A 1 87 ? -2.687 -6.085 10.649 1.00 91.50 87 LEU A O 1
ATOM 700 N N . LEU A 1 88 ? -3.811 -6.183 8.704 1.00 93.25 88 LEU A N 1
ATOM 701 C CA . LEU A 1 88 ? -5.087 -6.587 9.293 1.00 93.25 88 LEU A CA 1
ATOM 702 C C . LEU A 1 88 ? -4.989 -7.956 9.977 1.00 93.25 88 LEU A C 1
ATOM 704 O O . LEU A 1 88 ? -5.553 -8.145 11.050 1.00 93.25 88 LEU A O 1
ATOM 708 N N . GLY A 1 89 ? -4.250 -8.908 9.401 1.00 92.06 89 GLY A N 1
ATOM 709 C CA . GLY A 1 89 ? -4.010 -10.216 10.014 1.00 92.06 89 GLY A CA 1
ATOM 710 C C . GLY A 1 89 ? -3.190 -10.145 11.307 1.00 92.06 89 GLY A C 1
ATOM 711 O O . GLY A 1 89 ? -3.343 -11.004 12.173 1.00 92.06 89 GLY A O 1
ATOM 712 N N . GLY A 1 90 ? -2.348 -9.117 11.455 1.00 92.25 90 GLY A N 1
ATOM 713 C CA . GLY A 1 90 ? -1.584 -8.846 12.673 1.00 92.25 90 GLY A CA 1
ATOM 714 C C . GLY A 1 90 ? -2.361 -8.096 13.761 1.00 92.25 90 GLY A C 1
ATOM 715 O O . GLY A 1 90 ? -1.897 -8.039 14.898 1.00 92.25 90 GLY A O 1
ATOM 716 N N . MET A 1 91 ? -3.526 -7.530 13.437 1.00 95.06 91 MET A N 1
ATOM 717 C CA . MET A 1 91 ? -4.368 -6.767 14.363 1.00 95.06 91 MET A CA 1
ATOM 718 C C . MET A 1 91 ? -5.364 -7.662 15.113 1.00 95.06 91 MET A C 1
ATOM 720 O O . MET A 1 91 ? -5.941 -8.611 14.564 1.00 95.06 91 MET A O 1
ATOM 724 N N . VAL A 1 92 ? -5.647 -7.311 16.370 1.00 95.75 92 VAL A N 1
ATOM 725 C CA . VAL A 1 92 ? -6.752 -7.933 17.114 1.00 95.75 92 VAL A CA 1
ATOM 726 C C . VAL A 1 92 ? -8.105 -7.525 16.517 1.00 95.75 92 VAL A C 1
ATOM 728 O O . VAL A 1 92 ? -8.203 -6.565 15.753 1.00 95.75 92 VAL A O 1
ATOM 731 N N . ASP A 1 93 ? -9.159 -8.291 16.817 1.00 94.56 93 ASP A N 1
ATOM 732 C CA . ASP A 1 93 ? -10.495 -8.071 16.236 1.00 94.56 93 ASP A CA 1
ATOM 733 C C . ASP A 1 93 ? -11.048 -6.664 16.532 1.00 94.56 93 ASP A C 1
ATOM 735 O O . ASP A 1 93 ? -11.711 -6.075 15.678 1.00 94.56 93 ASP A O 1
ATOM 739 N N . GLU A 1 94 ? -10.772 -6.125 17.724 1.00 95.69 94 GLU A N 1
ATOM 740 C CA . GLU A 1 94 ? -11.234 -4.796 18.146 1.00 95.69 94 GLU A CA 1
ATOM 741 C C . GLU A 1 94 ? -10.597 -3.683 17.304 1.00 95.69 94 GLU A C 1
ATOM 743 O O . GLU A 1 94 ? -11.329 -2.891 16.716 1.00 95.69 94 GLU A O 1
ATOM 748 N N . ASP A 1 95 ? -9.271 -3.695 17.140 1.00 94.94 95 ASP A N 1
ATOM 749 C CA . ASP A 1 95 ? -8.537 -2.720 16.321 1.00 94.94 95 ASP A CA 1
ATOM 750 C C . ASP A 1 95 ? -8.977 -2.762 14.851 1.00 94.94 95 ASP A C 1
ATOM 752 O O . ASP A 1 95 ? -9.158 -1.727 14.207 1.00 94.94 95 ASP A O 1
ATOM 756 N N . ARG A 1 96 ? -9.207 -3.966 14.304 1.00 96.00 96 ARG A N 1
ATOM 757 C CA . ARG A 1 96 ? -9.744 -4.112 12.940 1.00 96.00 96 ARG A CA 1
ATOM 758 C C . ARG A 1 96 ? -11.117 -3.474 12.812 1.00 96.00 96 ARG A C 1
ATOM 760 O O . ARG A 1 96 ? -11.392 -2.810 11.816 1.00 96.00 96 ARG A O 1
ATOM 767 N N . LYS A 1 97 ? -11.986 -3.692 13.799 1.00 96.00 97 LYS A N 1
ATOM 768 C CA . LYS A 1 97 ? -13.316 -3.089 13.810 1.00 96.00 97 LYS A CA 1
ATOM 769 C C . LYS A 1 97 ? -13.227 -1.568 13.903 1.00 96.00 97 LYS A C 1
ATOM 771 O O . LYS A 1 97 ? -13.945 -0.900 13.172 1.00 96.00 97 LYS A O 1
ATOM 776 N N . GLU A 1 98 ? -12.355 -1.037 14.756 1.00 96.44 98 GLU A N 1
ATOM 777 C CA . GLU A 1 98 ? -12.137 0.406 14.888 1.00 96.44 98 GLU A CA 1
ATOM 778 C C . GLU A 1 98 ? -11.658 1.028 13.572 1.00 96.44 98 GLU A C 1
ATOM 780 O O . GLU A 1 98 ? -12.212 2.037 13.142 1.00 96.44 98 GLU A O 1
ATOM 785 N N . TYR A 1 99 ? -10.717 0.381 12.875 1.00 95.06 99 TYR A N 1
ATOM 786 C CA . TYR A 1 99 ? -10.269 0.811 11.549 1.00 95.06 99 TYR A CA 1
ATOM 787 C C . TYR A 1 99 ? -11.425 0.920 10.541 1.00 95.06 99 TYR A C 1
ATOM 789 O O . TYR A 1 99 ? -11.577 1.952 9.887 1.00 95.06 99 TYR A O 1
ATOM 797 N N . PHE A 1 100 ? -12.256 -0.122 10.416 1.00 96.50 100 PHE A N 1
ATOM 798 C CA . PHE A 1 100 ? -13.380 -0.099 9.473 1.00 96.50 100 PHE A CA 1
ATOM 799 C C . PHE A 1 100 ? -14.480 0.880 9.901 1.00 96.50 100 PHE A C 1
ATOM 801 O O . PHE A 1 100 ? -15.028 1.576 9.052 1.00 96.50 100 PHE A O 1
ATOM 808 N N . ASP A 1 101 ? -14.752 0.998 11.202 1.00 97.31 101 ASP A N 1
ATOM 809 C CA . ASP A 1 101 ? -15.691 1.988 11.735 1.00 97.31 101 ASP A CA 1
ATOM 810 C C . ASP A 1 101 ? -15.234 3.422 11.411 1.00 97.31 101 ASP A C 1
ATOM 812 O O . ASP A 1 101 ? -16.062 4.251 11.032 1.00 97.31 101 ASP A O 1
ATOM 816 N N . HIS A 1 102 ? -13.937 3.717 11.544 1.00 95.00 102 HIS A N 1
ATOM 817 C CA . HIS A 1 102 ? -13.357 5.008 11.173 1.00 95.00 102 HIS A CA 1
ATOM 818 C C . HIS A 1 102 ? -13.454 5.251 9.659 1.00 95.00 102 HIS A C 1
ATOM 820 O O . HIS A 1 102 ? -13.902 6.314 9.224 1.00 95.00 102 HIS A O 1
ATOM 826 N N . LEU A 1 103 ? -13.113 4.245 8.845 1.00 94.44 103 LEU A N 1
ATOM 827 C CA . LEU A 1 103 ? -13.216 4.332 7.388 1.00 94.44 103 LEU A CA 1
ATOM 828 C C . LEU A 1 103 ? -14.652 4.659 6.942 1.00 94.44 103 LEU A C 1
ATOM 830 O O . LEU A 1 103 ? -14.853 5.559 6.131 1.00 94.44 103 LEU A O 1
ATOM 834 N N . GLU A 1 104 ? -15.650 3.968 7.495 1.00 95.94 104 GLU A N 1
ATOM 835 C CA . GLU A 1 104 ? -17.061 4.147 7.137 1.00 95.94 104 GLU A CA 1
ATOM 836 C C . GLU A 1 104 ? -17.655 5.474 7.619 1.00 95.94 104 GLU A C 1
ATOM 838 O O . GLU A 1 104 ? -18.475 6.068 6.918 1.00 95.94 104 GLU A O 1
ATOM 843 N N . LYS A 1 105 ? -17.288 5.934 8.820 1.00 96.06 105 LYS A N 1
ATOM 844 C CA . LYS A 1 105 ? -17.940 7.090 9.460 1.00 96.06 105 LYS A CA 1
ATOM 845 C C . LYS A 1 105 ? -17.240 8.413 9.194 1.00 96.06 105 LYS A C 1
ATOM 847 O O . LYS A 1 105 ? -17.892 9.449 9.292 1.00 96.06 105 LYS A O 1
ATOM 852 N N . GLU A 1 106 ? -15.942 8.389 8.910 1.00 93.12 106 GLU A N 1
ATOM 853 C CA . GLU A 1 106 ? -15.130 9.603 8.802 1.00 93.12 106 GLU A CA 1
ATOM 85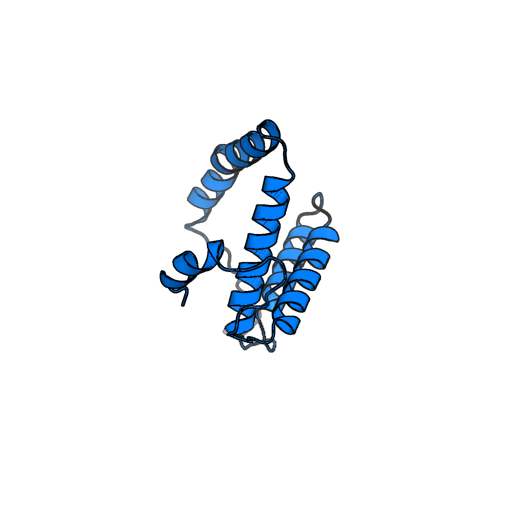4 C C . GLU A 1 106 ? -14.489 9.750 7.426 1.00 93.12 106 GLU A C 1
ATOM 856 O O . GLU A 1 106 ? -14.559 10.827 6.844 1.00 93.12 106 GLU A O 1
ATOM 861 N N . VAL A 1 107 ? -13.900 8.686 6.875 1.00 89.56 107 VAL A N 1
ATOM 862 C CA . VAL A 1 107 ? -13.143 8.788 5.617 1.00 89.56 107 VAL A CA 1
ATOM 863 C C . VAL A 1 107 ? -14.061 8.770 4.397 1.00 89.56 107 VAL A C 1
ATOM 865 O O . VAL A 1 107 ? -14.009 9.681 3.576 1.00 89.56 107 VAL A O 1
ATOM 868 N N . LEU A 1 108 ? -14.911 7.749 4.256 1.00 91.06 108 LEU A N 1
ATOM 869 C CA . LEU A 1 108 ? -15.772 7.602 3.078 1.00 91.06 108 LEU A CA 1
ATOM 870 C C . LEU A 1 108 ? -16.727 8.786 2.861 1.00 91.06 108 LEU A C 1
ATOM 872 O O . LEU A 1 108 ? -16.823 9.218 1.717 1.00 91.06 108 LEU A O 1
ATOM 876 N N . PRO A 1 109 ? -17.364 9.379 3.893 1.00 92.19 109 PRO A N 1
ATOM 877 C CA . PRO A 1 109 ? -18.205 10.559 3.693 1.00 92.19 109 PRO A CA 1
ATOM 878 C C . PRO A 1 109 ? -17.450 11.748 3.089 1.00 92.19 109 PRO A C 1
ATOM 880 O O . PRO A 1 109 ? -17.985 12.419 2.212 1.00 92.19 109 PRO A O 1
ATOM 883 N N . VAL A 1 110 ? -16.194 11.973 3.498 1.00 87.19 110 VAL A N 1
ATOM 884 C CA . VAL A 1 110 ? -15.336 13.013 2.904 1.00 87.19 110 VAL A CA 1
ATOM 885 C C . VAL A 1 110 ? -15.101 12.716 1.427 1.00 87.19 110 VAL A C 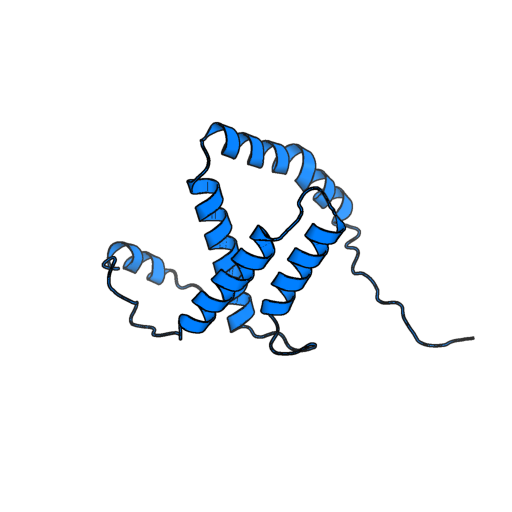1
ATOM 887 O O . VAL A 1 110 ? -15.284 13.593 0.591 1.00 87.19 110 VAL A O 1
ATOM 890 N N . PHE A 1 111 ? -14.770 11.470 1.080 1.00 82.62 111 PHE A N 1
ATOM 891 C CA . PHE A 1 111 ? -14.596 11.078 -0.319 1.00 82.62 111 PHE A CA 1
ATOM 892 C C . PHE A 1 111 ? -15.890 11.163 -1.129 1.00 82.62 111 PHE A C 1
ATOM 894 O O . PHE A 1 111 ? -15.831 11.546 -2.288 1.00 82.62 111 PHE A O 1
ATOM 901 N N . ASP A 1 112 ? -17.050 10.840 -0.562 1.00 85.81 112 ASP A N 1
ATOM 902 C CA . ASP A 1 112 ? -18.334 10.975 -1.255 1.00 85.81 112 ASP A CA 1
ATOM 903 C C . ASP A 1 112 ? -18.639 12.451 -1.562 1.00 85.81 112 ASP A C 1
ATOM 905 O O . ASP A 1 112 ? -19.072 12.773 -2.672 1.00 85.81 112 ASP A O 1
ATOM 909 N N . GLU A 1 113 ? -18.354 13.354 -0.620 1.00 82.75 113 GLU A N 1
ATOM 910 C CA . GLU A 1 113 ? -18.504 14.804 -0.788 1.00 82.75 113 GLU A CA 1
ATOM 911 C C . GLU A 1 113 ? -17.480 15.389 -1.780 1.00 82.75 113 GLU A C 1
ATOM 913 O O . GLU A 1 113 ? -17.841 16.192 -2.646 1.00 82.75 113 GLU A O 1
ATOM 918 N N . GLU A 1 114 ? -16.221 14.954 -1.706 1.00 77.00 114 GLU A N 1
ATOM 919 C CA . GLU A 1 114 ? -15.116 15.419 -2.554 1.00 77.00 114 GLU A CA 1
ATOM 920 C C . GLU A 1 114 ? -15.029 14.691 -3.905 1.00 77.00 114 GLU A C 1
ATOM 922 O O . GLU A 1 114 ? -14.362 15.170 -4.816 1.00 77.00 114 GLU A O 1
ATOM 927 N N . SER A 1 115 ? -15.745 13.580 -4.109 1.00 62.25 115 SER A N 1
ATOM 928 C CA . SER A 1 115 ? -15.748 12.815 -5.372 1.00 62.25 115 SER A CA 1
ATOM 929 C C . SER A 1 115 ? -16.209 13.633 -6.583 1.00 62.25 115 SER A C 1
ATOM 931 O O . SER A 1 115 ? -15.939 13.265 -7.728 1.00 62.25 115 SER A O 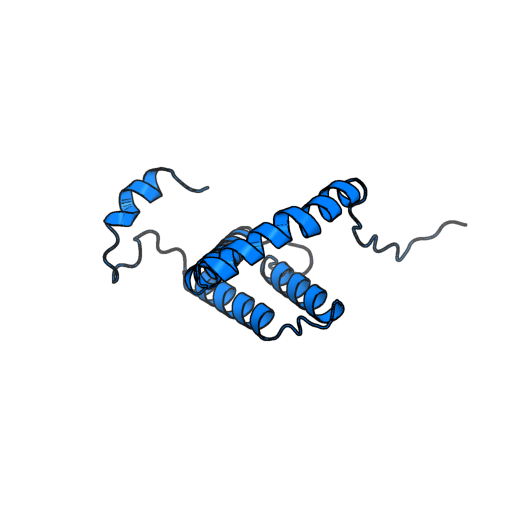1
ATOM 933 N N . GLN A 1 116 ? -16.894 14.756 -6.344 1.00 56.62 116 GLN A N 1
ATOM 934 C CA . GLN A 1 116 ? -17.296 15.711 -7.379 1.00 56.62 116 GLN A CA 1
ATOM 935 C C . GLN A 1 116 ? -16.193 16.711 -7.754 1.00 56.62 116 GLN A C 1
ATOM 937 O O . GLN A 1 116 ? -16.306 17.388 -8.775 1.00 56.62 116 GLN A O 1
ATOM 942 N N . VAL A 1 117 ? -15.138 16.805 -6.946 1.00 51.19 117 VAL A N 1
ATOM 943 C CA . VAL A 1 117 ? -14.005 17.721 -7.082 1.00 51.19 117 VAL A CA 1
ATOM 944 C C . VAL A 1 117 ? -12.732 16.916 -6.826 1.00 51.19 117 VAL A C 1
ATOM 946 O O . VAL A 1 117 ? -12.106 17.052 -5.786 1.00 51.19 117 VAL A O 1
ATOM 949 N N . LEU A 1 118 ? -12.343 16.047 -7.760 1.00 42.03 118 LEU A N 1
ATOM 950 C CA . LEU A 1 118 ? -11.003 15.456 -7.723 1.00 42.03 118 LEU A CA 1
ATOM 951 C C . LEU A 1 118 ? -9.992 16.592 -7.938 1.00 42.03 118 LEU A C 1
ATOM 953 O O . LEU A 1 118 ? -9.927 17.113 -9.056 1.00 42.03 118 LEU A O 1
ATOM 957 N N . PRO A 1 119 ? -9.194 16.988 -6.929 1.00 42.34 119 PRO A N 1
ATOM 958 C CA . PRO A 1 119 ? -8.086 17.886 -7.156 1.00 42.34 119 PRO A CA 1
ATOM 959 C C . PRO A 1 119 ? -6.987 17.028 -7.777 1.00 42.34 119 PRO A C 1
ATOM 961 O O . PRO A 1 119 ? -6.141 16.459 -7.090 1.00 42.34 119 PRO A O 1
ATOM 964 N N . TYR A 1 120 ? -7.005 16.910 -9.103 1.00 40.69 120 TYR A N 1
ATOM 965 C CA . TYR A 1 120 ? -5.726 16.864 -9.787 1.00 40.69 120 TYR A CA 1
ATOM 966 C C . TYR A 1 120 ? -5.059 18.189 -9.434 1.00 40.69 120 TYR A C 1
ATOM 968 O O . TYR A 1 120 ? -5.686 19.244 -9.543 1.00 40.69 120 TYR A O 1
ATOM 976 N N . TYR A 1 121 ? -3.823 18.149 -8.940 1.00 44.12 121 TYR A N 1
ATOM 977 C CA . TYR A 1 121 ? -2.988 19.331 -9.042 1.00 44.12 121 TYR A CA 1
ATOM 978 C C . TYR A 1 121 ? -2.893 19.597 -10.541 1.00 44.12 121 TYR A C 1
ATOM 980 O O . TYR A 1 121 ? -2.083 18.977 -11.225 1.00 44.12 121 TYR A O 1
ATOM 988 N N . ASP A 1 122 ? -3.780 20.445 -11.062 1.00 38.72 122 ASP A N 1
ATOM 989 C CA . ASP A 1 122 ? -3.521 21.143 -12.299 1.00 38.72 122 ASP A CA 1
ATOM 990 C C . ASP A 1 122 ? -2.179 21.814 -12.042 1.00 38.72 122 ASP A C 1
ATOM 992 O O . ASP A 1 122 ? -2.064 22.787 -11.291 1.00 38.72 122 ASP A O 1
ATOM 996 N N . SER A 1 123 ? -1.125 21.241 -12.611 1.00 42.12 123 SER A N 1
ATOM 997 C CA . SER A 1 123 ? 0.072 21.996 -12.896 1.00 42.12 123 SER A CA 1
ATOM 998 C C . SER A 1 123 ? -0.325 23.002 -13.973 1.00 42.12 123 SER A C 1
ATOM 1000 O O . SER A 1 123 ? 0.087 22.888 -15.124 1.00 42.12 123 SER A O 1
ATOM 1002 N N . GLU A 1 124 ? -1.147 23.991 -13.619 1.00 43.66 124 GLU A N 1
ATOM 1003 C CA . GLU A 1 124 ? -1.196 25.250 -14.342 1.00 43.66 124 GLU A CA 1
ATOM 1004 C C . GLU A 1 124 ? 0.099 25.997 -14.010 1.00 43.66 124 GLU A C 1
ATOM 1006 O O . GLU A 1 124 ? 0.160 26.950 -13.235 1.00 43.66 124 GLU A O 1
ATOM 1011 N N . GLY A 1 125 ? 1.174 25.463 -14.585 1.00 44.22 125 GLY A N 1
ATOM 1012 C CA . GLY A 1 125 ? 2.399 26.158 -14.904 1.00 44.22 125 GLY A CA 1
ATOM 1013 C C . GLY A 1 125 ? 2.547 26.146 -16.422 1.00 44.22 125 GLY A C 1
ATOM 1014 O O . GLY A 1 125 ? 2.962 25.141 -16.988 1.00 44.22 125 GLY A O 1
ATOM 1015 N N . ASP A 1 126 ? 2.225 27.296 -17.015 1.00 43.66 126 ASP A N 1
ATOM 1016 C CA . ASP A 1 126 ? 2.591 27.798 -18.346 1.00 43.66 126 ASP A CA 1
ATOM 1017 C C . ASP A 1 126 ? 1.809 27.333 -19.592 1.00 43.66 126 ASP A C 1
ATOM 1019 O O . ASP A 1 126 ? 2.030 26.267 -20.161 1.00 43.66 126 ASP A O 1
ATOM 1023 N N . THR A 1 127 ? 1.017 28.252 -20.166 1.00 41.28 127 THR A N 1
ATOM 1024 C CA . THR A 1 127 ? 1.499 29.087 -21.296 1.00 41.28 127 THR A CA 1
ATOM 1025 C C . THR A 1 127 ? 0.506 30.198 -21.696 1.00 41.28 127 THR A C 1
ATOM 1027 O O . THR A 1 127 ? -0.643 29.941 -22.033 1.00 41.28 127 THR A O 1
ATOM 1030 N N . ASP A 1 128 ? 0.999 31.441 -21.652 1.00 45.41 128 ASP A N 1
ATOM 1031 C CA . ASP A 1 128 ? 0.666 32.634 -22.454 1.00 45.41 128 ASP A CA 1
ATOM 1032 C C . ASP A 1 128 ? -0.716 32.780 -23.133 1.00 45.41 128 ASP A C 1
ATOM 1034 O O . ASP A 1 128 ? -0.962 32.199 -24.190 1.00 45.41 128 ASP A O 1
ATOM 1038 N N . SER A 1 129 ? -1.505 33.766 -22.673 1.00 37.00 129 SER A N 1
ATOM 1039 C CA . SER A 1 129 ? -2.153 34.746 -23.570 1.00 37.00 129 SER A CA 1
ATOM 1040 C C . SER A 1 129 ? -2.786 35.926 -22.811 1.00 37.00 129 SER A C 1
ATOM 1042 O O . SER A 1 129 ? -3.910 35.806 -22.328 1.00 37.00 129 SER A O 1
ATOM 1044 N N . GLU A 1 130 ? -2.079 37.060 -22.740 1.00 35.28 130 GLU A N 1
ATOM 1045 C CA . GLU A 1 130 ? -2.518 38.385 -23.246 1.00 35.28 130 GLU A CA 1
ATOM 1046 C C . GLU A 1 130 ? -1.341 39.375 -23.314 1.00 35.28 130 GLU A C 1
ATOM 1048 O O . GLU A 1 130 ? -0.593 39.503 -22.318 1.00 35.28 130 GLU A O 1
#

Radius of gyration: 19.14 Å; Cα contacts (8 Å, |Δi|>4): 58; chains: 1; bounding box: 31×66×42 Å